Protein AF-A0A7S1V0A1-F1 (afdb_monomer_lite)

Foldseek 3Di:
DDDDDDDDDDDDPVPPPPPPPPPPDFFEEEEEDDDQPDADPVRAGLVNDDPVRVVVLLVVLCVQQVVLGHHYYYFYLVLLVLQPCSVVLLVVLLVDPQQPPDPDPSHSRSSVSSSLVSVVSSCLSVFWAKYAYSNDGDPDRDDSDADADWDQPDADVPRDDRGGIIGDGNVRD

Radius of gyration: 24.52 Å; chains: 1; bounding box: 78×43×79 Å

Structure (mmCIF, N/CA/C/O backbone):
data_AF-A0A7S1V0A1-F1
#
_entry.id   AF-A0A7S1V0A1-F1
#
loop_
_atom_site.group_PDB
_atom_site.id
_atom_site.type_symbol
_atom_site.label_atom_id
_atom_site.label_alt_id
_atom_site.label_comp_id
_atom_site.label_asym_id
_atom_site.label_entity_id
_atom_site.label_seq_id
_atom_site.pdbx_PDB_ins_code
_atom_site.Cartn_x
_atom_site.Cartn_y
_atom_site.Cartn_z
_atom_site.occupancy
_atom_site.B_iso_or_equiv
_atom_site.auth_seq_id
_atom_site.auth_comp_id
_atom_site.auth_asym_id
_atom_site.auth_atom_id
_atom_site.pdbx_PDB_model_num
ATOM 1 N N . THR A 1 1 ? -57.982 1.983 53.893 1.00 41.66 1 THR A N 1
ATOM 2 C CA . THR A 1 1 ? -56.744 2.760 53.660 1.00 41.66 1 THR A CA 1
ATOM 3 C C . THR A 1 1 ? -56.566 2.992 52.162 1.00 41.66 1 THR A C 1
ATOM 5 O O . THR A 1 1 ? -56.111 2.094 51.469 1.00 41.66 1 THR A O 1
ATOM 8 N N . ARG A 1 2 ? -57.024 4.135 51.620 1.00 36.94 2 ARG A N 1
ATOM 9 C CA . ARG A 1 2 ? -56.921 4.496 50.185 1.00 36.94 2 ARG A CA 1
ATOM 10 C C . ARG A 1 2 ? -55.581 5.207 49.933 1.00 36.94 2 ARG A C 1
ATOM 12 O O . ARG A 1 2 ? -55.351 6.253 50.532 1.00 36.94 2 ARG A O 1
ATOM 19 N N . ARG A 1 3 ? -54.713 4.667 49.067 1.00 41.25 3 ARG A N 1
ATOM 20 C CA . ARG A 1 3 ? -53.506 5.365 48.577 1.00 41.25 3 ARG A CA 1
ATOM 21 C C . ARG A 1 3 ? -53.879 6.257 47.388 1.00 41.25 3 ARG A C 1
ATOM 23 O O . ARG A 1 3 ? -54.604 5.816 46.502 1.00 41.25 3 ARG A O 1
ATOM 30 N N . ARG A 1 4 ? -53.407 7.509 47.403 1.00 40.94 4 ARG A N 1
ATOM 31 C CA . ARG A 1 4 ? -53.533 8.477 46.302 1.00 40.94 4 ARG A CA 1
ATOM 32 C C . ARG A 1 4 ? -52.697 8.009 45.107 1.00 40.94 4 ARG A C 1
ATOM 34 O O . ARG A 1 4 ? -51.527 7.684 45.283 1.00 40.94 4 ARG A O 1
ATOM 41 N N . LEU A 1 5 ? -53.297 8.003 43.919 1.00 43.19 5 LEU A N 1
ATOM 42 C CA . LEU A 1 5 ? -52.586 7.963 42.641 1.00 43.19 5 LEU A CA 1
ATOM 43 C C . LEU A 1 5 ? -51.945 9.341 42.427 1.00 43.19 5 LEU A C 1
ATOM 45 O O . LEU A 1 5 ? -52.643 10.353 42.471 1.00 43.19 5 LEU A O 1
ATOM 49 N N . GLY A 1 6 ? -50.620 9.376 42.284 1.00 40.78 6 GLY A N 1
ATOM 50 C CA . GLY A 1 6 ? -49.886 10.583 41.916 1.00 40.78 6 GLY A CA 1
ATOM 51 C C . GLY A 1 6 ? -50.173 10.945 40.461 1.00 40.78 6 GLY A C 1
ATOM 52 O O . GLY A 1 6 ? -50.144 10.078 39.590 1.00 40.78 6 GLY A O 1
ATOM 53 N N . PHE A 1 7 ? -50.486 12.215 40.222 1.00 40.97 7 PHE A N 1
ATOM 54 C CA . PHE A 1 7 ? -50.549 12.800 38.890 1.00 40.97 7 PHE A CA 1
ATOM 55 C C . PHE A 1 7 ? -49.134 12.823 38.297 1.00 40.97 7 PHE A C 1
ATOM 57 O O . PHE A 1 7 ? -48.199 13.259 38.964 1.00 40.97 7 PHE A O 1
ATOM 64 N N . PHE A 1 8 ? -48.978 12.327 37.070 1.00 50.88 8 PHE A N 1
ATOM 65 C CA . PHE A 1 8 ? -47.787 12.580 36.264 1.00 50.88 8 PHE A CA 1
ATOM 66 C C . PHE A 1 8 ? -47.842 14.027 35.768 1.00 50.88 8 PHE A C 1
ATOM 68 O O . PHE A 1 8 ? -48.853 14.434 35.190 1.00 50.88 8 PHE A O 1
ATOM 75 N N . ASP A 1 9 ? -46.770 14.785 35.987 1.00 48.19 9 ASP A N 1
ATOM 76 C CA . ASP A 1 9 ? -46.612 16.105 35.381 1.00 48.19 9 ASP A CA 1
ATOM 77 C C . ASP A 1 9 ? -46.471 15.974 33.850 1.00 48.19 9 ASP A C 1
ATOM 79 O O . ASP A 1 9 ? -45.870 15.006 33.366 1.00 48.19 9 ASP A O 1
ATOM 83 N N . PRO A 1 10 ? -47.007 16.919 33.054 1.00 45.59 10 PRO A N 1
ATOM 84 C CA . PRO A 1 10 ? -46.848 16.900 31.606 1.00 45.59 10 PRO A CA 1
ATOM 85 C C . PRO A 1 10 ? -45.377 17.103 31.228 1.00 45.59 10 PRO A C 1
ATOM 87 O O . PRO A 1 10 ? -44.728 18.035 31.699 1.00 45.59 10 PRO A O 1
ATOM 90 N N . ILE A 1 11 ? -44.862 16.254 30.339 1.00 55.62 11 ILE A N 1
ATOM 91 C CA . ILE A 1 11 ? -43.534 16.419 29.742 1.00 55.62 11 ILE A CA 1
ATOM 92 C C . ILE A 1 11 ? -43.540 17.716 28.923 1.00 55.62 11 ILE A C 1
ATOM 94 O O . ILE A 1 11 ? -44.283 17.821 27.947 1.00 55.62 11 ILE A O 1
ATOM 98 N N . ASP A 1 12 ? -42.716 18.693 29.312 1.00 58.66 12 ASP A N 1
ATOM 99 C CA . ASP A 1 12 ? -42.503 19.920 28.541 1.00 58.66 12 ASP A CA 1
ATOM 100 C C . ASP A 1 12 ? -41.848 19.572 27.187 1.00 58.66 12 ASP A C 1
ATOM 102 O O . ASP A 1 12 ? -40.688 19.126 27.166 1.00 58.66 12 ASP A O 1
ATOM 106 N N . PRO A 1 13 ? -42.540 19.791 26.049 1.00 51.50 13 PRO A N 1
ATOM 107 C CA . PRO A 1 13 ? -42.017 19.480 24.721 1.00 51.50 13 PRO A CA 1
ATOM 108 C C . PRO A 1 13 ? -40.777 20.309 24.347 1.00 51.50 13 PRO A C 1
ATOM 110 O O . PRO A 1 13 ? -40.117 19.991 23.361 1.00 51.50 13 PRO A O 1
ATOM 113 N N . LYS A 1 14 ? -40.418 21.343 25.125 1.00 48.94 14 LYS A N 1
ATOM 114 C CA . LYS A 1 14 ? -39.211 22.156 24.910 1.00 48.94 14 LYS A CA 1
ATOM 115 C C . LYS A 1 14 ? -37.955 21.623 25.606 1.00 48.94 14 LYS A C 1
ATOM 117 O O . LYS A 1 14 ? -36.877 22.166 25.383 1.00 48.94 14 LYS A O 1
ATOM 122 N N . SER A 1 15 ? -38.052 20.562 26.412 1.00 46.47 15 SER A N 1
ATOM 123 C CA . SER A 1 15 ? -36.894 20.007 27.139 1.00 46.47 15 SER A CA 1
ATOM 124 C C . SER A 1 15 ? -36.113 18.924 26.380 1.00 46.47 15 SER A C 1
ATOM 126 O O . SER A 1 15 ? -35.056 18.486 26.843 1.00 46.47 15 SER A O 1
ATOM 128 N N . VAL A 1 16 ? -36.557 18.528 25.181 1.00 49.69 16 VAL A N 1
ATOM 129 C CA . VAL A 1 16 ? -35.830 17.563 24.344 1.00 49.69 16 VAL A CA 1
ATOM 130 C C . VAL A 1 16 ? -34.666 18.267 23.650 1.00 49.69 16 VAL A C 1
ATOM 132 O O . VAL A 1 16 ? -34.765 18.729 22.516 1.00 49.69 16 VAL A O 1
ATOM 135 N N . HIS A 1 17 ? -33.527 18.333 24.334 1.00 50.03 17 HIS A N 1
ATOM 136 C CA . HIS A 1 17 ? -32.254 18.566 23.665 1.00 50.03 17 HIS A CA 1
ATOM 137 C C . HIS A 1 17 ? -31.990 17.356 22.764 1.00 50.03 17 HIS A C 1
ATOM 139 O O . HIS A 1 17 ? -31.511 16.320 23.229 1.00 50.03 17 HIS A O 1
ATOM 145 N N . MET A 1 18 ? -32.335 17.466 21.478 1.00 46.06 18 MET A N 1
ATOM 146 C CA . MET A 1 18 ? -31.868 16.528 20.464 1.00 46.06 18 MET A CA 1
ATOM 147 C C . MET A 1 18 ? -30.344 16.621 20.442 1.00 46.06 18 MET A C 1
ATOM 149 O O . MET A 1 18 ? -29.770 17.511 19.818 1.00 46.06 18 MET A O 1
ATOM 153 N N . LYS A 1 19 ? -29.671 15.716 21.158 1.00 51.84 19 LYS A N 1
ATOM 154 C CA . LYS A 1 19 ? -28.259 15.451 20.906 1.00 51.84 19 LYS A CA 1
ATOM 155 C C . LYS A 1 19 ? -28.195 15.010 19.450 1.00 51.84 19 LYS A C 1
ATOM 157 O O . LYS A 1 19 ? -28.731 13.956 19.113 1.00 51.84 19 LYS A O 1
ATOM 162 N N . GLN A 1 20 ? -27.617 15.843 18.588 1.00 43.03 20 GLN A N 1
ATOM 163 C CA . GLN A 1 20 ? -27.218 15.419 17.254 1.00 43.03 20 GLN A CA 1
ATOM 164 C C . GLN A 1 20 ? -26.373 14.159 17.437 1.00 43.03 20 GLN A C 1
ATOM 166 O O . GLN A 1 20 ? -25.264 14.220 17.966 1.00 43.03 20 GLN A O 1
ATOM 171 N N . PHE A 1 21 ? -26.930 13.008 17.069 1.00 44.09 21 PHE A N 1
ATOM 172 C CA . PHE A 1 21 ? -26.161 11.785 16.930 1.00 44.09 21 PHE A CA 1
ATOM 173 C C . PHE A 1 21 ? -25.250 12.001 15.726 1.00 44.09 21 PHE A C 1
ATOM 175 O O . PHE A 1 21 ? -25.644 11.794 14.581 1.00 44.09 21 PHE A O 1
ATOM 182 N N . VAL A 1 22 ? -24.045 12.504 15.986 1.00 53.81 22 VAL A N 1
ATOM 183 C CA . VAL A 1 22 ? -22.962 12.453 15.012 1.00 53.81 22 VAL A CA 1
ATOM 184 C C . VAL A 1 22 ? -22.654 10.972 14.846 1.00 53.81 22 VAL A C 1
ATOM 186 O O . VAL A 1 22 ? -22.228 10.318 15.798 1.00 53.81 22 VAL A O 1
ATOM 189 N N . SER A 1 23 ? -22.960 10.424 13.671 1.00 58.06 23 SER A N 1
ATOM 190 C CA . SER A 1 23 ? -22.580 9.050 13.354 1.00 58.06 23 SER A CA 1
ATOM 191 C C . SER A 1 23 ? -21.061 8.939 13.528 1.00 58.06 23 SER A C 1
ATOM 193 O O . SER A 1 23 ? -20.352 9.828 13.043 1.00 58.06 23 SER A O 1
ATOM 195 N N . PRO A 1 24 ? -20.547 7.924 14.247 1.00 70.88 24 PRO A N 1
ATOM 196 C CA . PRO A 1 24 ? -19.112 7.784 14.447 1.00 70.88 24 PRO A CA 1
ATOM 197 C C . PRO A 1 24 ? -18.405 7.745 13.090 1.00 70.88 24 PRO A C 1
ATOM 199 O O . PRO A 1 24 ? -18.934 7.187 12.123 1.00 70.88 24 PRO A O 1
ATOM 202 N N . ALA A 1 25 ? -17.235 8.382 13.011 1.00 84.31 25 ALA A N 1
ATOM 203 C CA . ALA A 1 25 ? -16.421 8.355 11.805 1.00 84.31 25 ALA A CA 1
ATOM 204 C C . ALA A 1 25 ? -16.122 6.897 11.430 1.00 84.31 25 ALA A C 1
ATOM 206 O O . ALA A 1 25 ? -15.806 6.084 12.303 1.00 84.31 25 ALA A O 1
ATOM 207 N N . LYS A 1 26 ? -16.249 6.567 10.141 1.00 89.81 26 LYS A N 1
ATOM 208 C CA . LYS A 1 26 ? -15.939 5.224 9.647 1.00 89.81 26 LYS A CA 1
ATOM 209 C C . LYS A 1 26 ? -14.461 4.892 9.925 1.00 89.81 26 LYS A C 1
ATOM 211 O O . LYS A 1 26 ? -13.615 5.780 9.784 1.00 89.81 26 LYS A O 1
ATOM 216 N N . PRO A 1 27 ? -14.134 3.646 10.309 1.00 93.50 27 PRO A N 1
ATOM 217 C CA . PRO A 1 27 ? -12.748 3.214 10.447 1.00 93.50 27 PRO A CA 1
ATOM 218 C C . PRO A 1 27 ? -12.042 3.279 9.090 1.00 93.50 27 PRO A C 1
ATOM 220 O O . PRO A 1 27 ? -12.639 2.971 8.058 1.00 93.50 27 PRO A O 1
ATOM 223 N N . LYS A 1 28 ? -10.764 3.664 9.089 1.00 95.56 28 LYS A N 1
ATOM 224 C CA . LYS A 1 28 ? -9.972 3.786 7.862 1.00 95.56 28 LYS A CA 1
ATOM 225 C C . LYS A 1 28 ? -9.237 2.500 7.537 1.00 95.56 28 LYS A C 1
ATOM 227 O O . LYS A 1 28 ? -8.632 1.893 8.422 1.00 95.56 28 LYS A O 1
ATOM 232 N N . ILE A 1 29 ? -9.227 2.150 6.257 1.00 96.75 29 ILE A N 1
ATOM 233 C CA . ILE A 1 29 ? -8.303 1.164 5.708 1.00 96.75 29 ILE A CA 1
ATOM 234 C C . ILE A 1 29 ? -7.532 1.782 4.556 1.00 96.75 29 ILE A C 1
ATOM 236 O O . ILE A 1 29 ? -8.092 2.470 3.706 1.00 96.75 29 ILE A O 1
ATOM 240 N N . TYR A 1 30 ? -6.234 1.538 4.539 1.00 98.06 30 TYR A N 1
ATOM 241 C CA . TYR A 1 30 ? -5.333 2.090 3.553 1.00 98.06 30 TYR A CA 1
ATOM 242 C C . TYR A 1 30 ? -4.916 1.023 2.544 1.00 98.06 30 TYR A C 1
ATOM 244 O O . TYR A 1 30 ? -4.770 -0.157 2.869 1.00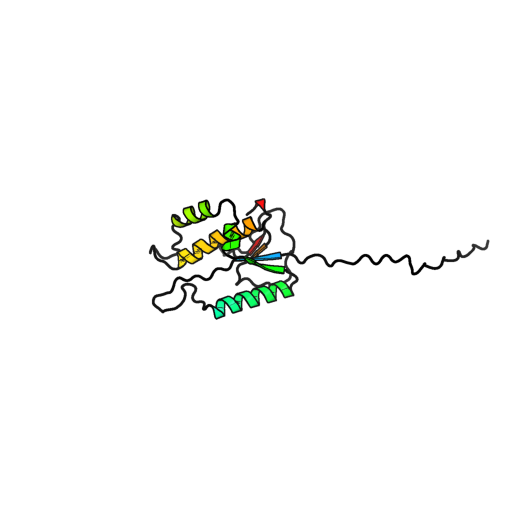 98.06 30 TYR A O 1
ATOM 252 N N . THR A 1 31 ? -4.653 1.457 1.322 1.00 97.81 31 THR A N 1
ATOM 253 C CA . THR A 1 31 ? -3.787 0.739 0.387 1.00 97.81 31 THR A CA 1
ATOM 254 C C . THR A 1 31 ? -2.696 1.679 -0.103 1.00 97.81 31 THR A C 1
ATOM 256 O O . THR A 1 31 ? -2.758 2.881 0.139 1.00 97.81 31 THR A O 1
ATOM 259 N N . PHE A 1 32 ? -1.685 1.150 -0.779 1.00 97.50 32 PHE A N 1
ATOM 260 C CA . PHE A 1 32 ? -0.666 1.953 -1.440 1.00 97.50 32 PHE A CA 1
ATOM 261 C C . PHE A 1 32 ? -0.644 1.606 -2.917 1.00 97.50 32 PHE A C 1
ATOM 263 O O . PHE A 1 32 ? -0.512 0.437 -3.281 1.00 97.50 32 PHE A O 1
ATOM 270 N N . PHE A 1 33 ? -0.711 2.628 -3.763 1.00 95.94 33 PHE A N 1
ATOM 271 C CA . PHE A 1 33 ? -0.632 2.443 -5.197 1.00 95.94 33 PHE A CA 1
ATOM 272 C C . PHE A 1 33 ? 0.367 3.401 -5.835 1.00 95.94 33 PHE A C 1
ATOM 274 O O . PHE A 1 33 ? 0.299 4.625 -5.713 1.00 95.94 33 PHE A O 1
ATOM 281 N N . LYS A 1 34 ? 1.283 2.805 -6.592 1.00 93.06 34 LYS A N 1
ATOM 282 C CA . LYS A 1 34 ? 2.089 3.484 -7.593 1.00 93.06 34 LYS A CA 1
ATOM 283 C C . LYS A 1 34 ? 2.221 2.549 -8.789 1.00 93.06 34 LYS A C 1
ATOM 285 O O . LYS A 1 34 ? 2.720 1.436 -8.640 1.00 93.06 34 LYS A O 1
ATOM 290 N N . SER A 1 35 ? 1.819 3.036 -9.962 1.00 88.06 35 SER A N 1
ATOM 291 C CA . SER A 1 35 ? 2.050 2.339 -11.226 1.00 88.06 35 SER A CA 1
ATOM 292 C C . SER A 1 35 ? 3.541 2.022 -11.394 1.00 88.06 35 SER A C 1
ATOM 294 O O . SER A 1 35 ? 4.413 2.876 -11.162 1.00 88.06 35 SER A O 1
ATOM 296 N N . VAL A 1 36 ? 3.802 0.766 -11.759 1.00 85.12 36 VAL A N 1
ATOM 297 C CA . VAL A 1 36 ? 5.116 0.242 -12.135 1.00 85.12 36 VAL A CA 1
ATOM 298 C C . VAL A 1 36 ? 5.294 0.503 -13.623 1.00 85.12 36 VAL A C 1
ATOM 300 O O . VAL A 1 36 ? 4.604 -0.091 -14.453 1.00 85.12 36 VAL A O 1
ATOM 303 N N . GLU A 1 37 ? 6.237 1.376 -13.957 1.00 80.25 37 GLU A N 1
ATOM 304 C CA . GLU A 1 37 ? 6.438 1.836 -15.337 1.00 80.25 37 GLU A CA 1
ATOM 305 C C . GLU A 1 37 ? 7.411 0.950 -16.120 1.00 80.25 37 GLU A C 1
ATOM 307 O O . GLU A 1 37 ? 7.570 1.109 -17.328 1.00 80.25 37 GLU A O 1
ATOM 312 N N . THR A 1 38 ? 8.081 -0.004 -15.464 1.00 75.81 38 THR A N 1
ATOM 313 C CA . THR A 1 38 ? 8.971 -0.943 -16.153 1.00 75.81 38 THR A CA 1
ATOM 314 C C . THR A 1 38 ? 8.213 -1.719 -17.238 1.00 75.81 38 THR A C 1
ATOM 316 O O . THR A 1 38 ? 7.406 -2.598 -16.938 1.00 75.81 38 THR A O 1
ATOM 319 N N . ILE A 1 39 ? 8.521 -1.445 -18.509 1.00 70.44 39 ILE A N 1
ATOM 320 C CA . ILE A 1 39 ? 7.936 -2.127 -19.670 1.00 70.44 39 ILE A CA 1
ATOM 321 C C . ILE A 1 39 ? 8.785 -3.345 -20.067 1.00 70.44 39 ILE A C 1
ATOM 323 O O . ILE A 1 39 ? 10.010 -3.288 -20.176 1.00 70.44 39 ILE A O 1
ATOM 327 N N . MET A 1 40 ? 8.123 -4.476 -20.297 1.00 65.56 40 MET A N 1
ATOM 328 C CA . MET A 1 40 ? 8.715 -5.700 -20.834 1.00 65.56 40 MET A CA 1
ATOM 329 C C . MET A 1 40 ? 9.075 -5.548 -22.315 1.00 65.56 40 MET A C 1
ATOM 331 O O . MET A 1 40 ? 8.462 -4.773 -23.041 1.00 65.56 40 MET A O 1
ATOM 335 N N . ALA A 1 41 ? 9.963 -6.410 -22.824 1.00 65.25 41 ALA A N 1
ATOM 336 C CA . ALA A 1 41 ? 10.234 -6.511 -24.266 1.00 65.25 41 ALA A CA 1
ATOM 337 C C . ALA A 1 41 ? 8.968 -6.774 -25.116 1.00 65.25 41 ALA A C 1
ATOM 339 O O . ALA A 1 41 ? 8.960 -6.518 -26.313 1.00 65.25 41 ALA A O 1
ATOM 340 N N . THR A 1 42 ? 7.890 -7.265 -24.495 1.00 65.06 42 THR A N 1
ATOM 341 C CA . THR A 1 42 ? 6.575 -7.483 -25.114 1.00 65.06 42 THR A CA 1
ATOM 342 C C . THR A 1 42 ? 5.709 -6.220 -25.203 1.00 65.06 42 THR A C 1
ATOM 344 O O . THR A 1 42 ? 4.555 -6.323 -25.607 1.00 65.06 42 THR A O 1
ATOM 347 N N . GLY A 1 43 ? 6.198 -5.058 -24.754 1.00 67.50 43 GLY A N 1
ATOM 348 C CA . GLY A 1 43 ? 5.437 -3.802 -24.709 1.00 67.50 43 GLY A CA 1
ATOM 349 C C . GLY A 1 43 ? 4.384 -3.724 -23.595 1.00 67.50 43 GLY A C 1
ATOM 350 O O . GLY A 1 43 ? 3.578 -2.803 -23.587 1.00 67.50 43 GLY A O 1
ATOM 351 N N . ARG A 1 44 ? 4.367 -4.683 -22.659 1.00 69.12 44 ARG A N 1
ATOM 352 C CA . ARG A 1 44 ? 3.442 -4.715 -21.509 1.00 69.12 44 ARG A CA 1
ATOM 353 C C . ARG A 1 44 ? 4.145 -4.229 -20.249 1.00 69.12 44 ARG A C 1
ATOM 355 O O . ARG A 1 44 ? 5.354 -4.428 -20.134 1.00 69.12 44 ARG A O 1
ATOM 362 N N . LYS A 1 45 ? 3.407 -3.676 -19.285 1.00 75.38 45 LYS A N 1
ATOM 363 C CA . LYS A 1 45 ? 3.962 -3.396 -17.956 1.00 75.38 45 LYS A CA 1
ATOM 364 C C . LYS A 1 45 ? 4.478 -4.674 -17.308 1.00 75.38 45 LYS A C 1
ATOM 366 O O . LYS A 1 45 ? 3.940 -5.762 -17.514 1.00 75.38 45 LYS A O 1
ATOM 371 N N . GLY A 1 46 ? 5.513 -4.525 -16.496 1.00 67.88 46 GLY A N 1
ATOM 372 C CA . GLY A 1 46 ? 6.142 -5.617 -15.770 1.00 67.88 46 GLY A CA 1
ATOM 373 C C . GLY A 1 46 ? 5.199 -6.333 -14.804 1.00 67.88 46 GLY A C 1
ATOM 374 O O . GLY A 1 46 ? 5.359 -7.521 -14.564 1.00 67.88 46 GLY A O 1
ATOM 375 N N . THR A 1 47 ? 4.168 -5.654 -14.310 1.00 75.12 47 THR A N 1
ATOM 376 C CA . THR A 1 47 ? 3.120 -6.259 -13.473 1.00 75.12 47 THR A CA 1
ATOM 377 C C . THR A 1 47 ? 2.206 -7.208 -14.251 1.00 75.12 47 THR A C 1
ATOM 379 O O . THR A 1 47 ? 1.523 -8.027 -13.647 1.00 75.12 47 THR A O 1
ATOM 382 N N . GLY A 1 48 ? 2.173 -7.116 -15.585 1.00 78.69 48 GLY A N 1
ATOM 383 C CA . GLY A 1 48 ? 1.194 -7.809 -16.424 1.00 78.69 48 GLY A CA 1
ATOM 384 C C . GLY A 1 48 ? -0.187 -7.144 -16.460 1.00 78.69 48 GLY A C 1
ATOM 385 O O . GLY A 1 48 ? -1.038 -7.604 -17.219 1.00 78.69 48 GLY A O 1
ATOM 386 N N . MET A 1 49 ? -0.388 -6.061 -15.703 1.00 83.62 49 MET A N 1
ATOM 387 C CA . MET A 1 49 ? -1.615 -5.258 -15.666 1.00 83.62 49 MET A CA 1
ATOM 388 C C . MET A 1 49 ? -1.513 -4.063 -16.624 1.00 83.62 49 MET A C 1
ATOM 390 O O . MET A 1 49 ? -0.418 -3.560 -16.884 1.00 83.62 49 MET A O 1
ATOM 394 N N . THR A 1 50 ? -2.643 -3.613 -17.173 1.00 89.56 50 THR A N 1
ATOM 395 C CA . THR A 1 50 ? -2.734 -2.314 -17.865 1.00 89.56 50 THR A CA 1
ATOM 396 C C . THR A 1 50 ? -3.162 -1.227 -16.880 1.00 89.56 50 THR A C 1
ATOM 398 O O . THR A 1 50 ? -3.677 -1.544 -15.809 1.00 89.56 50 THR A O 1
ATOM 401 N N . ASP A 1 51 ? -2.998 0.048 -17.243 1.00 89.31 51 ASP A N 1
ATOM 402 C CA . ASP A 1 51 ? -3.507 1.170 -16.439 1.00 89.31 51 ASP A CA 1
ATOM 403 C C . ASP A 1 51 ? -5.011 1.057 -16.165 1.00 89.31 51 ASP A C 1
ATOM 405 O O . ASP A 1 51 ? -5.475 1.320 -15.058 1.00 89.31 51 ASP A O 1
ATOM 409 N N . GLU A 1 52 ? -5.781 0.611 -17.158 1.00 92.69 52 GLU A N 1
ATOM 410 C CA . GLU A 1 52 ? -7.223 0.417 -17.020 1.00 92.69 52 GLU A CA 1
ATOM 411 C C . GLU A 1 52 ? -7.548 -0.716 -16.043 1.00 92.69 52 GLU A C 1
ATOM 413 O O . GLU A 1 52 ? -8.507 -0.608 -15.278 1.00 92.69 52 GLU A O 1
ATOM 418 N N . ALA A 1 53 ? -6.756 -1.793 -16.055 1.00 92.19 53 ALA A N 1
ATOM 419 C CA . ALA A 1 53 ? -6.921 -2.912 -15.135 1.00 92.19 53 ALA A CA 1
ATOM 420 C C . ALA A 1 53 ? -6.561 -2.514 -13.695 1.00 92.19 53 ALA A C 1
ATOM 422 O O . ALA A 1 53 ? -7.310 -2.839 -12.775 1.00 92.19 53 ALA A O 1
ATOM 423 N N . ASP A 1 54 ? -5.470 -1.764 -13.505 1.00 92.75 54 ASP A N 1
ATOM 424 C CA . ASP A 1 54 ? -5.076 -1.223 -12.200 1.00 92.75 54 ASP A CA 1
ATOM 425 C C . ASP A 1 54 ? -6.165 -0.287 -11.642 1.00 92.75 54 ASP A C 1
ATOM 427 O O . ASP A 1 54 ? -6.616 -0.444 -10.506 1.00 92.75 54 ASP A O 1
ATOM 431 N N . ALA A 1 55 ? -6.662 0.646 -12.463 1.00 95.06 55 ALA A N 1
ATOM 432 C CA . ALA A 1 55 ? -7.729 1.567 -12.075 1.00 95.06 55 ALA A CA 1
ATOM 433 C C . ALA A 1 55 ? -9.049 0.843 -11.756 1.00 95.06 55 ALA A C 1
ATOM 435 O O . ALA A 1 55 ? -9.763 1.224 -10.826 1.00 95.06 55 ALA A O 1
ATOM 436 N N . ALA A 1 56 ? -9.384 -0.208 -12.512 1.00 96.69 56 ALA A N 1
ATOM 437 C CA . ALA A 1 56 ? -10.557 -1.029 -12.235 1.00 96.69 56 ALA A CA 1
ATOM 438 C C . ALA A 1 56 ? -10.428 -1.773 -10.899 1.00 96.69 56 ALA A C 1
ATOM 440 O O . ALA A 1 56 ? -11.395 -1.800 -10.140 1.00 96.69 56 ALA A O 1
ATOM 441 N N . MET A 1 57 ? -9.250 -2.325 -10.592 1.00 96.56 57 MET A N 1
ATOM 442 C CA . MET A 1 57 ? -9.013 -3.031 -9.333 1.00 96.56 57 MET A CA 1
ATOM 443 C C . MET A 1 57 ? -9.092 -2.085 -8.129 1.00 96.56 57 MET A C 1
ATOM 445 O O . MET A 1 57 ? -9.780 -2.394 -7.162 1.00 96.56 57 MET A O 1
ATOM 449 N N . LEU A 1 58 ? -8.477 -0.899 -8.204 1.00 97.88 58 LEU A N 1
ATOM 450 C CA . LEU A 1 58 ? -8.577 0.107 -7.137 1.00 97.88 58 LEU A CA 1
ATOM 451 C C . LEU A 1 58 ? -10.024 0.523 -6.867 1.00 97.88 58 LEU A C 1
ATOM 453 O O . LEU A 1 58 ? -10.414 0.645 -5.708 1.00 97.88 58 LEU A O 1
ATOM 457 N N . ARG A 1 59 ? -10.830 0.699 -7.922 1.00 98.31 59 ARG A N 1
ATOM 458 C CA . ARG A 1 59 ? -12.252 1.025 -7.774 1.00 98.31 59 ARG A CA 1
ATOM 459 C C . ARG A 1 59 ? -13.009 -0.087 -7.048 1.00 98.31 59 ARG A C 1
ATOM 461 O O . ARG A 1 59 ? -13.687 0.208 -6.072 1.00 98.31 59 ARG A O 1
ATOM 468 N N . VAL A 1 60 ? -12.855 -1.339 -7.485 1.00 98.00 60 VAL A N 1
ATOM 469 C CA . VAL A 1 60 ? -13.498 -2.492 -6.829 1.00 98.00 60 VAL A CA 1
ATOM 470 C C . VAL A 1 60 ? -13.060 -2.589 -5.369 1.00 98.00 60 VAL A C 1
ATOM 472 O O . VAL A 1 60 ? -13.892 -2.756 -4.489 1.00 98.00 60 VAL A O 1
ATOM 475 N N . TRP A 1 61 ? -11.771 -2.410 -5.082 1.00 97.94 61 TRP A N 1
ATOM 476 C CA . TRP A 1 61 ? -11.269 -2.390 -3.710 1.00 97.94 61 TRP A CA 1
ATOM 477 C C . TRP A 1 61 ? -11.963 -1.311 -2.864 1.00 97.94 61 TRP A C 1
ATOM 479 O O . TRP A 1 61 ? -12.487 -1.615 -1.794 1.00 97.94 61 TRP A O 1
ATOM 489 N N . GLN A 1 62 ? -12.044 -0.066 -3.344 1.00 98.19 62 GLN A N 1
ATOM 490 C CA . GLN A 1 62 ? -12.734 1.003 -2.614 1.00 98.19 62 GLN A CA 1
ATOM 491 C C . GLN A 1 62 ? -14.221 0.694 -2.393 1.00 98.19 62 GLN A C 1
ATOM 493 O O . GLN A 1 62 ? -14.732 0.923 -1.297 1.00 98.19 62 GLN A O 1
ATOM 498 N N . GLU A 1 63 ? -14.916 0.183 -3.408 1.00 97.56 63 GLU A N 1
ATOM 499 C CA . GLU A 1 63 ? -16.339 -0.169 -3.327 1.00 97.56 63 GLU A CA 1
ATOM 500 C C . GLU A 1 63 ? -16.578 -1.243 -2.254 1.00 97.56 63 GLU A C 1
ATOM 502 O O . GLU A 1 63 ? -17.315 -1.003 -1.298 1.00 97.56 63 GLU A O 1
ATOM 507 N N . GLU A 1 64 ? -15.861 -2.364 -2.323 1.00 96.75 64 GLU A N 1
ATOM 508 C CA . GLU A 1 64 ? -16.051 -3.503 -1.415 1.00 96.75 64 GLU A CA 1
ATOM 509 C C . GLU A 1 64 ? -15.752 -3.148 0.053 1.00 96.75 64 GLU A C 1
ATOM 511 O O . GLU A 1 64 ? -16.485 -3.536 0.967 1.00 96.75 64 GLU A O 1
ATOM 516 N N . TRP A 1 65 ? -14.702 -2.360 0.316 1.00 96.00 65 TRP A N 1
ATOM 517 C CA . TRP A 1 65 ? -14.401 -1.893 1.675 1.00 96.00 65 TRP A CA 1
ATOM 518 C C . TRP A 1 65 ? -15.405 -0.854 2.183 1.00 96.00 65 TRP A C 1
ATOM 520 O O . TRP A 1 65 ? -15.762 -0.864 3.367 1.00 96.00 65 TRP A O 1
ATOM 530 N N . THR A 1 66 ? -15.899 0.020 1.304 1.00 95.88 66 THR A N 1
ATOM 531 C CA . THR A 1 66 ? -16.943 0.994 1.655 1.00 95.88 66 THR A CA 1
ATOM 532 C C . THR A 1 66 ? -18.241 0.295 2.050 1.00 95.88 66 THR A C 1
ATOM 534 O O . THR A 1 66 ? -18.861 0.686 3.047 1.00 95.88 66 THR A O 1
ATOM 537 N N . ASP A 1 67 ? -18.622 -0.746 1.309 1.00 93.94 67 ASP A N 1
ATOM 538 C CA . ASP A 1 67 ? -19.862 -1.502 1.498 1.00 93.94 67 ASP A CA 1
ATOM 539 C C . ASP A 1 67 ? -19.905 -2.234 2.842 1.00 93.94 67 ASP A C 1
ATOM 541 O O . ASP A 1 67 ? -20.965 -2.338 3.464 1.00 93.94 67 ASP A O 1
ATOM 545 N N . ILE A 1 68 ? -18.747 -2.650 3.364 1.00 93.12 68 ILE A N 1
ATOM 546 C CA . ILE A 1 68 ? -18.637 -3.236 4.709 1.00 93.12 68 ILE A CA 1
ATOM 547 C C . ILE A 1 68 ? -18.322 -2.210 5.812 1.00 93.12 68 ILE A C 1
ATOM 549 O O . ILE A 1 68 ? -17.964 -2.580 6.933 1.00 93.12 68 ILE A O 1
ATOM 553 N N . GLY A 1 69 ? -18.493 -0.917 5.523 1.00 92.75 69 GLY A N 1
ATOM 554 C CA . GLY A 1 69 ? -18.514 0.153 6.521 1.00 92.75 69 GLY A CA 1
ATOM 555 C C . GLY A 1 69 ? -17.182 0.858 6.781 1.00 92.75 69 GLY A C 1
ATOM 556 O O . GLY A 1 69 ? -17.108 1.631 7.737 1.00 92.75 69 GLY A O 1
ATOM 557 N N . TRP A 1 70 ? -16.161 0.643 5.951 1.00 95.25 70 TRP A N 1
ATOM 558 C CA . TRP A 1 70 ? -14.867 1.320 6.075 1.00 95.25 70 TRP A CA 1
ATOM 559 C C . TRP A 1 70 ? -14.799 2.611 5.247 1.00 95.25 70 TRP A C 1
ATOM 561 O O . TRP A 1 70 ? -15.649 2.880 4.396 1.00 95.25 70 TRP A O 1
ATOM 571 N N . ASP A 1 71 ? -13.788 3.428 5.539 1.00 96.50 71 ASP A N 1
ATOM 572 C CA . ASP A 1 71 ? -13.334 4.576 4.750 1.00 96.50 71 ASP A CA 1
ATOM 573 C C . ASP A 1 71 ? -12.013 4.202 4.045 1.00 96.50 71 ASP A C 1
ATOM 575 O O . ASP A 1 71 ? -10.947 4.243 4.674 1.00 96.50 71 ASP A O 1
ATOM 579 N N . PRO A 1 72 ? -12.065 3.730 2.786 1.00 97.69 72 PRO A N 1
ATOM 580 C CA . PRO A 1 72 ? -10.883 3.293 2.054 1.00 97.69 72 PRO A CA 1
ATOM 581 C C . PRO A 1 72 ? -10.071 4.477 1.519 1.00 97.69 72 PRO A C 1
ATOM 583 O O . PRO A 1 72 ? -10.578 5.331 0.790 1.00 97.69 72 PRO A O 1
ATOM 586 N N . VAL A 1 73 ? -8.771 4.484 1.808 1.00 98.38 73 VAL A N 1
ATOM 587 C CA . VAL A 1 73 ? -7.841 5.549 1.416 1.00 98.38 73 VAL A CA 1
ATOM 588 C C . VAL A 1 73 ? -6.691 4.970 0.593 1.00 98.38 73 VAL A C 1
ATOM 590 O O . VAL A 1 73 ? -6.001 4.047 1.022 1.00 98.38 73 VAL A O 1
ATOM 593 N N . ILE A 1 74 ? -6.454 5.532 -0.592 1.00 98.44 74 ILE A N 1
ATOM 594 C CA . ILE A 1 74 ? -5.330 5.148 -1.454 1.00 98.44 74 ILE A CA 1
ATOM 595 C C . ILE A 1 74 ? -4.159 6.086 -1.165 1.00 98.44 74 ILE A C 1
ATOM 597 O O . ILE A 1 74 ? -4.223 7.274 -1.470 1.00 98.44 74 ILE A O 1
ATOM 601 N N . LEU A 1 75 ? -3.091 5.539 -0.591 1.00 98.44 75 LEU A N 1
ATOM 602 C CA . LEU A 1 75 ? -1.821 6.225 -0.389 1.00 98.44 75 LEU A CA 1
ATOM 603 C C . LEU A 1 75 ? -0.964 6.158 -1.652 1.00 98.44 75 LEU A C 1
ATOM 605 O O . LEU A 1 75 ? -0.984 5.188 -2.413 1.00 98.44 75 LEU A O 1
ATOM 609 N N . THR A 1 76 ? -0.163 7.193 -1.834 1.00 97.44 76 THR A N 1
ATOM 610 C CA . THR A 1 76 ? 0.707 7.410 -2.983 1.00 97.44 76 THR A CA 1
ATOM 611 C C . THR A 1 76 ? 2.166 7.509 -2.549 1.00 97.44 76 THR A C 1
ATOM 613 O O . THR A 1 76 ? 2.509 7.519 -1.364 1.00 97.44 76 THR A O 1
ATOM 616 N N . LEU A 1 77 ? 3.065 7.628 -3.528 1.00 97.06 77 LEU A N 1
ATOM 617 C CA . LEU A 1 77 ? 4.472 7.906 -3.250 1.00 97.06 77 LEU A CA 1
ATOM 618 C C . LEU A 1 77 ? 4.673 9.237 -2.504 1.00 97.06 77 LEU A C 1
ATOM 620 O O . LEU A 1 77 ? 5.611 9.346 -1.719 1.00 97.06 77 LEU A O 1
ATOM 624 N N . GLU A 1 78 ? 3.811 10.231 -2.727 1.00 97.94 78 GLU A N 1
ATOM 625 C CA . GLU A 1 78 ? 3.917 11.520 -2.036 1.00 97.94 78 GLU A CA 1
ATOM 626 C C . GLU A 1 78 ? 3.592 11.392 -0.547 1.00 97.94 78 GLU A C 1
ATOM 628 O O . GLU A 1 78 ? 4.258 12.027 0.264 1.00 97.94 78 GLU A O 1
ATOM 633 N N . ASP A 1 79 ? 2.665 10.507 -0.171 1.00 98.31 79 ASP A N 1
ATOM 634 C CA . ASP A 1 79 ? 2.393 10.194 1.237 1.00 98.31 79 ASP A CA 1
ATOM 635 C C . ASP A 1 79 ? 3.608 9.529 1.897 1.00 98.31 79 ASP A C 1
ATOM 637 O O . ASP A 1 79 ? 4.002 9.896 3.001 1.00 98.31 79 ASP A O 1
ATOM 641 N N . ALA A 1 80 ? 4.281 8.614 1.188 1.00 97.62 80 ALA A N 1
ATOM 642 C CA . ALA A 1 80 ? 5.517 7.999 1.675 1.00 97.62 80 ALA A CA 1
ATOM 643 C C . ALA A 1 80 ? 6.644 9.019 1.893 1.00 97.62 80 ALA A C 1
ATOM 645 O O . ALA A 1 80 ? 7.390 8.917 2.869 1.00 97.62 80 ALA A O 1
ATOM 646 N N . LYS A 1 81 ? 6.769 10.009 1.001 1.00 98.00 81 LYS A N 1
ATOM 647 C CA . LYS A 1 81 ? 7.782 11.073 1.089 1.00 98.00 81 LYS A CA 1
ATOM 648 C C . LYS A 1 81 ? 7.614 11.977 2.306 1.00 98.00 81 LYS A C 1
ATOM 650 O O . LYS A 1 81 ? 8.589 12.602 2.712 1.00 98.00 81 LYS A O 1
ATOM 655 N N . GLN A 1 82 ? 6.427 12.019 2.914 1.00 97.94 82 GLN A N 1
ATOM 656 C CA . GLN A 1 82 ? 6.218 12.757 4.162 1.00 97.94 82 GLN A CA 1
ATOM 657 C C . GLN A 1 82 ? 6.900 12.098 5.366 1.00 97.94 82 GLN A C 1
ATOM 659 O O . GLN A 1 82 ? 7.051 12.731 6.411 1.00 97.94 82 GLN A O 1
ATOM 664 N N . HIS A 1 83 ? 7.339 10.840 5.249 1.00 96.81 83 HIS A N 1
ATOM 665 C CA . HIS A 1 83 ? 8.065 10.184 6.325 1.00 96.81 83 HIS A CA 1
ATOM 666 C C . HIS A 1 83 ? 9.434 10.866 6.556 1.00 96.81 83 HIS A C 1
ATOM 668 O O . HIS A 1 83 ? 10.235 10.942 5.619 1.00 96.81 83 HIS A O 1
ATOM 674 N N . PRO A 1 84 ? 9.798 11.269 7.794 1.00 96.75 84 PRO A N 1
ATOM 675 C CA . PRO A 1 84 ? 11.034 12.022 8.068 1.00 96.75 84 PRO A CA 1
ATOM 676 C C . PRO A 1 84 ? 12.332 11.334 7.623 1.00 96.75 84 PRO A C 1
ATOM 678 O O . PRO A 1 84 ? 13.358 11.981 7.432 1.00 96.75 84 PRO A O 1
ATOM 681 N N . ARG A 1 85 ? 12.301 10.004 7.481 1.00 96.25 85 ARG A N 1
ATOM 682 C CA . ARG A 1 85 ? 13.441 9.178 7.052 1.00 96.25 85 ARG A CA 1
ATOM 683 C C . ARG A 1 85 ? 13.295 8.625 5.633 1.00 96.25 85 ARG A C 1
ATOM 685 O O . ARG A 1 85 ? 14.000 7.681 5.288 1.00 96.25 85 ARG A O 1
ATOM 692 N N . TYR A 1 86 ? 12.372 9.156 4.828 1.00 97.19 86 TYR A N 1
ATOM 693 C CA . TYR A 1 86 ? 12.107 8.650 3.479 1.00 97.19 86 TYR A CA 1
ATOM 694 C C . TYR A 1 86 ? 13.388 8.544 2.644 1.00 97.19 86 TYR A C 1
ATOM 696 O O . TYR A 1 86 ? 13.701 7.460 2.160 1.00 97.19 86 TYR A O 1
ATOM 704 N N . GLU A 1 87 ? 14.173 9.622 2.554 1.00 97.31 87 GLU A N 1
ATOM 705 C CA . GLU A 1 87 ? 15.393 9.643 1.733 1.00 97.31 87 GLU A CA 1
ATOM 706 C C . GLU A 1 87 ? 16.441 8.625 2.198 1.00 97.31 87 GLU A C 1
ATOM 708 O O . GLU A 1 87 ? 17.086 7.955 1.388 1.00 97.31 87 GLU A O 1
ATOM 713 N N . GLU A 1 88 ? 16.575 8.446 3.515 1.00 96.56 88 GLU A N 1
ATOM 714 C CA . GLU A 1 88 ? 17.471 7.447 4.097 1.00 96.56 88 GLU A CA 1
ATOM 715 C C . GLU A 1 88 ? 17.070 6.030 3.661 1.00 96.56 88 GLU A C 1
ATOM 717 O O . GLU A 1 88 ? 17.914 5.243 3.220 1.00 96.56 88 GLU A O 1
ATOM 722 N N . PHE A 1 89 ? 15.784 5.691 3.773 1.00 95.38 89 PHE A N 1
ATOM 723 C CA . PHE A 1 89 ? 15.281 4.371 3.404 1.00 95.38 89 PHE A CA 1
ATOM 724 C C . PHE A 1 89 ? 15.282 4.149 1.892 1.00 95.38 89 PHE A C 1
ATOM 726 O O . PHE A 1 89 ? 15.707 3.082 1.452 1.00 95.38 89 PHE A O 1
ATOM 733 N N . ALA A 1 90 ? 14.881 5.144 1.098 1.00 93.12 90 ALA A N 1
ATOM 734 C CA . ALA A 1 90 ? 14.924 5.084 -0.359 1.00 93.12 90 ALA A CA 1
ATOM 735 C C . ALA A 1 90 ? 16.351 4.795 -0.851 1.00 93.12 90 ALA A C 1
ATOM 737 O O . ALA A 1 90 ? 16.560 3.828 -1.584 1.00 93.12 90 ALA A O 1
ATOM 738 N N . THR A 1 91 ? 17.347 5.525 -0.334 1.00 94.00 91 THR A N 1
ATOM 739 C CA . THR A 1 91 ? 18.773 5.307 -0.642 1.00 94.00 91 THR A CA 1
ATOM 740 C C . THR A 1 91 ? 19.243 3.907 -0.231 1.00 94.00 91 THR A C 1
ATOM 742 O O . THR A 1 91 ? 19.972 3.228 -0.959 1.00 94.00 91 THR A O 1
ATOM 745 N N . LYS A 1 92 ? 18.817 3.411 0.938 1.00 94.06 92 LYS A N 1
ATOM 746 C CA . LYS A 1 92 ? 19.151 2.043 1.370 1.00 94.06 92 LYS A CA 1
ATOM 747 C C . LYS A 1 92 ? 18.553 0.993 0.435 1.00 94.06 92 LYS A C 1
ATOM 749 O O . LYS A 1 92 ? 19.261 0.060 0.058 1.00 94.06 92 LYS A O 1
ATOM 754 N N . LEU A 1 93 ? 17.297 1.158 0.017 1.00 91.56 93 LEU A N 1
ATOM 755 C CA . LEU A 1 93 ? 16.609 0.245 -0.901 1.00 91.56 93 LEU A CA 1
ATOM 756 C C . LEU A 1 93 ? 17.270 0.172 -2.282 1.00 91.56 93 LEU A C 1
ATOM 758 O O . LEU A 1 93 ? 17.090 -0.824 -2.984 1.00 91.56 93 LEU A O 1
ATOM 762 N N . GLU A 1 94 ? 18.062 1.168 -2.686 1.00 87.00 94 GLU A N 1
ATOM 763 C CA . GLU A 1 94 ? 18.842 1.086 -3.924 1.00 87.00 94 GLU A CA 1
ATOM 764 C C . GLU A 1 94 ? 19.910 -0.012 -3.876 1.00 87.00 94 GLU A C 1
ATOM 766 O O . GLU A 1 94 ? 20.198 -0.646 -4.897 1.00 87.00 94 GLU A O 1
ATOM 771 N N . ASN A 1 95 ? 20.451 -0.259 -2.682 1.00 87.12 95 ASN A N 1
ATOM 772 C CA . ASN A 1 95 ? 21.565 -1.167 -2.434 1.00 87.12 95 ASN A CA 1
ATOM 773 C C . ASN A 1 95 ? 21.114 -2.579 -2.021 1.00 87.12 95 ASN A C 1
ATOM 775 O O . ASN A 1 95 ? 21.928 -3.503 -1.985 1.00 87.12 95 ASN A O 1
ATOM 779 N N . VAL A 1 96 ? 19.820 -2.776 -1.748 1.00 86.44 96 VAL A N 1
ATOM 780 C CA . VAL A 1 96 ? 19.254 -4.091 -1.420 1.00 86.44 96 VAL A CA 1
ATOM 781 C C . VAL A 1 96 ? 18.977 -4.878 -2.712 1.00 86.44 96 VAL A C 1
ATOM 783 O O . VAL A 1 96 ? 18.378 -4.344 -3.651 1.00 86.44 96 VAL A O 1
ATOM 786 N N . PRO A 1 97 ? 19.376 -6.163 -2.805 1.00 84.44 97 PRO A N 1
ATOM 787 C CA . PRO A 1 97 ? 19.167 -6.976 -4.000 1.00 84.44 97 PRO A CA 1
ATOM 788 C C . PRO A 1 97 ? 17.712 -7.459 -4.136 1.00 84.44 97 PRO A C 1
ATOM 790 O O . PRO A 1 97 ? 17.407 -8.637 -3.968 1.00 84.44 97 PRO A O 1
ATOM 793 N N . LEU A 1 98 ? 16.805 -6.553 -4.498 1.00 83.06 98 LEU A N 1
ATOM 794 C CA . LEU A 1 98 ? 15.360 -6.794 -4.616 1.00 83.06 98 LEU A CA 1
ATOM 795 C C . LEU A 1 98 ? 14.931 -7.434 -5.953 1.00 83.06 98 LEU A C 1
ATOM 797 O O . LEU A 1 98 ? 13.827 -7.223 -6.441 1.00 83.06 98 LEU A O 1
ATOM 801 N N . TRP A 1 99 ? 15.785 -8.255 -6.561 1.00 76.19 99 TRP A N 1
ATOM 802 C CA . TRP A 1 99 ? 15.614 -8.808 -7.918 1.00 76.19 99 TRP A CA 1
ATOM 803 C C . TRP A 1 99 ? 14.625 -9.997 -8.005 1.00 76.19 99 TRP A C 1
ATOM 805 O O . TRP A 1 99 ? 14.324 -10.530 -9.083 1.00 76.19 99 TRP A O 1
ATOM 815 N N . GLY A 1 100 ? 14.087 -10.436 -6.864 1.00 71.31 100 GLY A N 1
ATOM 816 C CA . GLY A 1 100 ? 13.241 -11.626 -6.767 1.00 71.31 100 GLY A CA 1
ATOM 817 C C . GLY A 1 100 ? 13.981 -12.890 -7.226 1.00 71.31 100 GLY A C 1
ATOM 818 O O . GLY A 1 100 ? 15.163 -13.073 -6.945 1.00 71.31 100 GLY A O 1
ATOM 819 N N . ARG A 1 101 ? 13.299 -13.775 -7.967 1.00 65.75 101 ARG A N 1
ATOM 820 C CA . ARG A 1 101 ? 13.908 -15.012 -8.508 1.00 65.75 101 ARG A CA 1
ATOM 821 C C . ARG A 1 101 ? 14.887 -14.770 -9.667 1.00 65.75 101 ARG A C 1
ATOM 823 O O . ARG A 1 101 ? 15.608 -15.686 -10.056 1.00 65.75 101 ARG A O 1
ATOM 830 N N . SER A 1 102 ? 14.915 -13.565 -10.235 1.00 63.94 102 SER A N 1
ATOM 831 C CA . SER A 1 102 ? 15.819 -13.227 -11.331 1.00 63.94 102 SER A CA 1
ATOM 832 C C . SER A 1 102 ? 17.157 -12.756 -10.774 1.00 63.94 102 SER A C 1
ATOM 834 O O . SER A 1 102 ? 17.208 -11.836 -9.971 1.00 63.94 102 SER A O 1
ATOM 836 N N . LYS A 1 103 ? 18.269 -13.336 -11.232 1.00 59.22 103 LYS A N 1
ATOM 837 C CA . LYS A 1 103 ? 19.620 -12.871 -10.860 1.00 59.22 103 LYS A CA 1
ATOM 838 C C . LYS A 1 103 ? 20.074 -11.632 -11.652 1.00 59.22 103 LYS A C 1
ATOM 840 O O . LYS A 1 103 ? 21.214 -11.200 -11.509 1.00 59.22 103 LYS A O 1
ATOM 845 N N . LYS A 1 104 ? 19.218 -11.070 -12.517 1.00 61.94 104 LYS A N 1
ATOM 846 C CA . LYS A 1 104 ? 19.545 -9.883 -13.321 1.00 61.94 104 LYS A CA 1
ATOM 847 C C . LYS A 1 104 ? 19.210 -8.600 -12.551 1.00 61.94 104 LYS A C 1
ATOM 849 O O . LYS A 1 104 ? 18.069 -8.414 -12.125 1.00 61.94 104 LYS A O 1
ATOM 854 N N . LYS A 1 105 ? 20.190 -7.687 -12.477 1.00 53.69 105 LYS A N 1
ATOM 855 C CA . LYS A 1 105 ? 20.083 -6.316 -11.928 1.00 53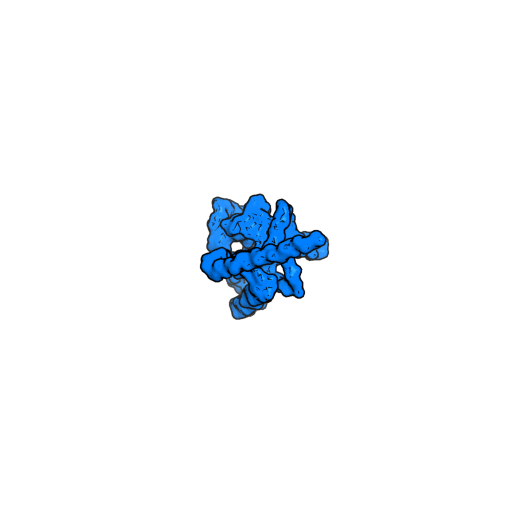.69 105 LYS A CA 1
ATOM 856 C C . LYS A 1 105 ? 19.055 -5.413 -12.637 1.00 53.69 105 LYS A C 1
ATOM 858 O O . LYS A 1 105 ? 18.818 -4.306 -12.189 1.00 53.69 105 LYS A O 1
ATOM 863 N N . SER A 1 106 ? 18.469 -5.839 -13.752 1.00 55.12 106 SER A N 1
ATOM 864 C CA . SER A 1 106 ? 17.416 -5.104 -14.472 1.00 55.12 106 SER A CA 1
ATOM 865 C C . SER A 1 106 ? 16.057 -5.800 -14.382 1.00 55.12 106 SER A C 1
ATOM 867 O O . SER A 1 106 ? 15.198 -5.629 -15.243 1.00 55.12 106 SER A O 1
ATOM 869 N N . SER A 1 107 ? 15.868 -6.667 -13.385 1.00 57.75 107 SER A N 1
ATOM 870 C CA . SER A 1 107 ? 14.623 -7.413 -13.276 1.00 57.75 107 SER A CA 1
ATOM 871 C C . SER A 1 107 ? 13.490 -6.535 -12.749 1.00 57.75 107 SER A C 1
ATOM 873 O O . SER A 1 107 ? 13.579 -5.962 -11.670 1.00 57.75 107 SER A O 1
ATOM 875 N N . MET A 1 108 ? 12.410 -6.513 -13.525 1.00 64.00 108 MET A N 1
ATOM 876 C CA . MET A 1 108 ? 11.022 -6.152 -13.203 1.00 64.00 108 MET A CA 1
ATOM 877 C C . MET A 1 108 ? 10.628 -6.234 -11.721 1.00 64.00 108 MET A C 1
ATOM 879 O O . MET A 1 108 ? 9.970 -5.339 -11.205 1.00 64.00 108 MET A O 1
ATOM 883 N N . ASN A 1 109 ? 11.059 -7.287 -11.023 1.00 71.75 109 ASN A N 1
ATOM 884 C CA . ASN A 1 109 ? 10.755 -7.481 -9.610 1.00 71.75 109 ASN A CA 1
ATOM 885 C C . ASN A 1 109 ? 11.292 -6.354 -8.723 1.00 71.75 109 ASN A C 1
ATOM 887 O O . ASN A 1 109 ? 10.760 -6.158 -7.643 1.00 71.75 109 ASN A O 1
ATOM 891 N N . ARG A 1 110 ? 12.340 -5.629 -9.128 1.00 83.12 110 ARG A N 1
ATOM 892 C CA . ARG A 1 110 ? 12.991 -4.652 -8.252 1.00 83.12 110 ARG A CA 1
ATOM 893 C C . ARG A 1 110 ? 12.139 -3.423 -8.001 1.00 83.12 110 ARG A C 1
ATOM 895 O O . ARG A 1 110 ? 11.995 -3.069 -6.842 1.00 83.12 110 ARG A O 1
ATOM 902 N N . GLU A 1 111 ? 11.580 -2.808 -9.044 1.00 85.50 111 GLU A N 1
ATOM 903 C CA . GLU A 1 111 ? 10.699 -1.641 -8.879 1.00 85.50 111 GLU A CA 1
ATOM 904 C C . GLU A 1 111 ? 9.494 -2.022 -8.013 1.00 85.50 111 GLU A C 1
ATOM 906 O O . GLU A 1 111 ? 9.257 -1.405 -6.979 1.00 85.50 111 GLU A O 1
ATOM 911 N N . TYR A 1 112 ? 8.816 -3.117 -8.367 1.00 85.81 112 TYR A N 1
ATOM 912 C CA . TYR A 1 112 ? 7.698 -3.650 -7.591 1.00 85.81 112 TYR A CA 1
ATOM 913 C C . TYR A 1 112 ? 8.078 -3.923 -6.123 1.00 85.81 112 TYR A C 1
ATOM 915 O O . TYR A 1 112 ? 7.441 -3.416 -5.205 1.00 85.81 112 TYR A O 1
ATOM 923 N N . ASN A 1 113 ? 9.166 -4.659 -5.882 1.00 86.88 113 ASN A N 1
ATOM 924 C CA . ASN A 1 113 ? 9.611 -4.989 -4.530 1.00 86.88 113 ASN A CA 1
ATOM 925 C C . ASN A 1 113 ? 10.031 -3.743 -3.741 1.00 86.88 113 ASN A C 1
ATOM 927 O O . ASN A 1 113 ? 9.807 -3.701 -2.538 1.00 86.88 113 ASN A O 1
ATOM 931 N N . GLN A 1 114 ? 10.631 -2.732 -4.378 1.00 90.38 114 GLN A N 1
ATOM 932 C CA . GLN A 1 114 ? 10.938 -1.460 -3.719 1.00 90.38 114 GLN A CA 1
ATOM 933 C C . GLN A 1 114 ? 9.654 -0.782 -3.238 1.00 90.38 114 GLN A C 1
ATOM 935 O O . GLN A 1 114 ? 9.586 -0.371 -2.082 1.00 90.38 114 GLN A O 1
ATOM 940 N N . LEU A 1 115 ? 8.615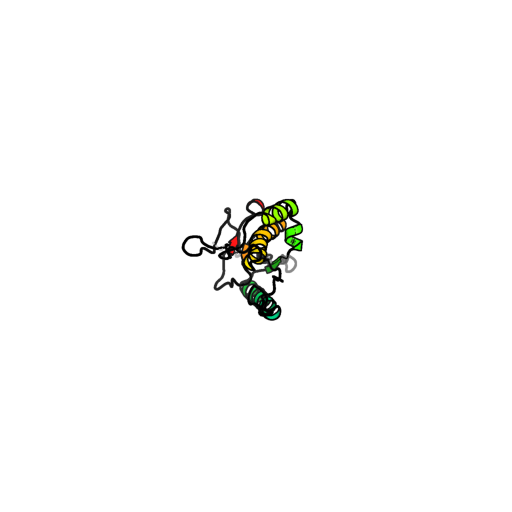 -0.738 -4.077 1.00 91.88 115 LEU A N 1
ATOM 941 C CA . LEU A 1 115 ? 7.312 -0.184 -3.704 1.00 91.88 115 LEU A CA 1
ATOM 942 C C . LEU A 1 115 ? 6.664 -0.947 -2.536 1.00 91.88 115 LEU A C 1
ATOM 944 O O . LEU A 1 115 ? 6.099 -0.313 -1.644 1.00 91.88 115 LEU A O 1
ATOM 948 N N . CYS A 1 116 ? 6.839 -2.272 -2.458 1.00 90.88 116 CYS A N 1
ATOM 949 C CA . CYS A 1 116 ? 6.404 -3.069 -1.304 1.00 90.88 116 CYS A CA 1
ATOM 950 C C . CYS A 1 116 ? 7.054 -2.646 0.025 1.00 90.88 116 CYS A C 1
ATOM 952 O O . CYS A 1 116 ? 6.44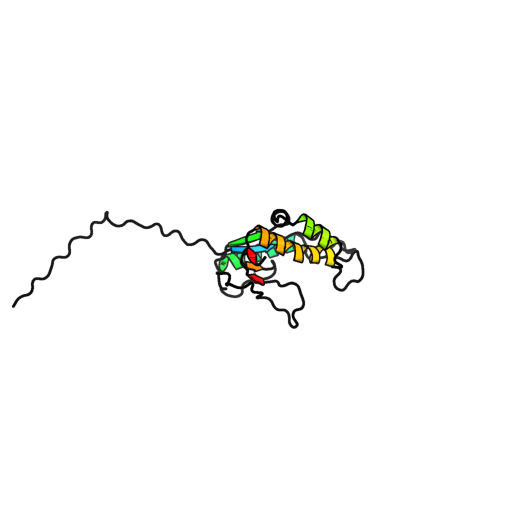5 -2.843 1.071 1.00 90.88 116 CYS A O 1
ATOM 954 N N . TYR A 1 117 ? 8.263 -2.073 0.014 1.00 92.94 117 TYR A N 1
ATOM 955 C CA . TYR A 1 117 ? 8.876 -1.492 1.216 1.00 92.94 117 TYR A CA 1
ATOM 956 C C . TYR A 1 117 ? 8.434 -0.044 1.439 1.00 92.94 117 TYR A C 1
ATOM 958 O O . TYR A 1 117 ? 8.132 0.338 2.566 1.00 92.94 117 TYR A O 1
ATOM 966 N N . ILE A 1 118 ? 8.350 0.754 0.371 1.00 95.81 118 ILE A N 1
ATOM 967 C CA . ILE A 1 118 ? 7.958 2.168 0.446 1.00 95.81 118 ILE A CA 1
ATOM 968 C C . ILE A 1 118 ? 6.545 2.351 1.016 1.00 95.81 118 ILE A C 1
ATOM 970 O O . ILE A 1 118 ? 6.324 3.291 1.775 1.00 95.81 118 ILE A O 1
ATOM 974 N N . ARG A 1 119 ? 5.603 1.440 0.745 1.00 96.00 119 ARG A N 1
ATOM 975 C CA . ARG A 1 119 ? 4.249 1.513 1.328 1.00 96.00 119 ARG A CA 1
ATOM 976 C C . ARG A 1 119 ? 4.238 1.519 2.862 1.00 96.00 119 ARG A C 1
ATOM 978 O O . ARG A 1 119 ? 3.361 2.137 3.453 1.00 96.00 119 ARG A O 1
ATOM 985 N N . HIS A 1 120 ? 5.217 0.879 3.510 1.00 95.12 120 HIS A N 1
ATOM 986 C CA . HIS A 1 120 ? 5.327 0.903 4.971 1.00 95.12 120 HIS A CA 1
ATOM 987 C C . HIS A 1 120 ? 5.685 2.308 5.474 1.00 95.12 120 HIS A C 1
ATOM 989 O O . HIS A 1 120 ? 5.147 2.742 6.484 1.00 95.12 120 HIS A O 1
ATOM 995 N N . LEU A 1 121 ? 6.494 3.063 4.720 1.00 96.56 121 LEU A N 1
ATOM 996 C CA . LEU A 1 121 ? 6.771 4.470 5.026 1.00 96.56 121 LEU A CA 1
ATOM 997 C C . LEU A 1 121 ? 5.531 5.347 4.840 1.00 96.56 121 LEU A C 1
ATOM 999 O O . LEU A 1 121 ? 5.323 6.258 5.634 1.00 96.56 121 LEU A O 1
ATOM 1003 N N . ALA A 1 122 ? 4.698 5.065 3.831 1.00 97.69 122 ALA A N 1
ATOM 1004 C CA . ALA A 1 122 ? 3.414 5.749 3.669 1.00 97.69 122 ALA A CA 1
ATOM 1005 C C . ALA A 1 122 ? 2.497 5.498 4.874 1.00 97.69 122 ALA A C 1
ATOM 1007 O O . ALA A 1 122 ? 1.943 6.443 5.426 1.00 97.69 122 ALA A O 1
ATOM 1008 N N . MET A 1 123 ? 2.401 4.244 5.331 1.00 97.19 123 MET A N 1
ATOM 1009 C CA . MET A 1 123 ? 1.631 3.886 6.526 1.00 97.19 123 MET A CA 1
ATOM 1010 C C . MET A 1 123 ? 2.149 4.574 7.791 1.00 97.19 123 MET A C 1
ATOM 1012 O O . MET A 1 123 ? 1.356 5.130 8.552 1.00 97.19 123 MET A O 1
ATOM 1016 N N . ALA A 1 124 ? 3.468 4.595 7.992 1.00 96.25 124 ALA A N 1
ATOM 1017 C CA . ALA A 1 124 ? 4.087 5.308 9.105 1.00 96.25 124 ALA A CA 1
ATOM 1018 C C . ALA A 1 124 ? 3.796 6.818 9.042 1.00 96.25 124 ALA A C 1
ATOM 1020 O O . ALA A 1 124 ? 3.430 7.429 10.046 1.00 96.25 124 ALA A O 1
ATOM 1021 N N . ALA A 1 125 ? 3.883 7.421 7.852 1.00 96.75 125 ALA A N 1
ATOM 1022 C CA . ALA A 1 125 ? 3.640 8.848 7.652 1.00 96.75 125 ALA A CA 1
ATOM 1023 C C . ALA A 1 125 ? 2.194 9.275 7.960 1.00 96.75 125 ALA A C 1
ATOM 1025 O O . ALA A 1 125 ? 1.983 10.388 8.441 1.00 96.75 125 ALA A O 1
ATOM 1026 N N . VAL A 1 126 ? 1.203 8.403 7.733 1.00 96.56 126 VAL A N 1
ATOM 1027 C CA . VAL A 1 126 ? -0.213 8.693 8.038 1.00 96.56 126 VAL A CA 1
ATOM 1028 C C . VAL A 1 126 ? -0.639 8.309 9.460 1.00 96.56 126 VAL A C 1
ATOM 1030 O O . VAL A 1 126 ? -1.805 8.480 9.816 1.00 96.56 126 VAL A O 1
ATOM 1033 N N . GLY A 1 127 ? 0.293 7.828 10.293 1.00 94.88 127 GLY A N 1
ATOM 1034 C CA . GLY A 1 127 ? 0.037 7.487 11.696 1.00 94.88 127 GLY A CA 1
ATOM 1035 C C . GLY A 1 127 ? -0.495 6.069 11.926 1.00 94.88 127 GLY A C 1
ATOM 1036 O O . GLY A 1 127 ? -1.089 5.801 12.971 1.00 94.88 127 GLY A O 1
ATOM 1037 N N . GLY A 1 128 ? -0.279 5.156 10.978 1.00 94.25 128 GLY A N 1
ATOM 1038 C CA . GLY A 1 128 ? -0.677 3.755 11.083 1.00 94.25 128 GLY A CA 1
ATOM 1039 C C . GLY A 1 128 ? -2.149 3.491 10.754 1.00 94.25 128 GLY A C 1
ATOM 1040 O O . GLY A 1 128 ? -2.801 4.248 10.037 1.00 94.25 128 GLY A O 1
ATOM 1041 N N . GLY A 1 129 ? -2.670 2.369 11.248 1.00 95.00 129 GLY A N 1
ATOM 1042 C CA . GLY A 1 129 ? -3.992 1.848 10.905 1.00 95.00 129 GLY A CA 1
ATOM 1043 C C . GLY A 1 129 ? -3.930 0.472 10.247 1.00 95.00 129 GLY A C 1
ATOM 1044 O O . GLY A 1 129 ? -2.951 -0.266 10.390 1.00 95.00 129 GLY A O 1
ATOM 1045 N N . PHE A 1 130 ? -4.993 0.133 9.519 1.00 95.69 130 PHE A N 1
ATOM 1046 C CA . PHE A 1 130 ? -5.043 -1.065 8.687 1.00 95.69 130 PHE A CA 1
ATOM 1047 C C . PHE A 1 130 ? -4.525 -0.771 7.284 1.00 95.69 130 PHE A C 1
ATOM 1049 O O . PHE A 1 130 ? -4.935 0.209 6.670 1.00 95.69 130 PHE A O 1
ATOM 1056 N N . MET A 1 131 ? -3.675 -1.647 6.760 1.00 95.94 131 MET A N 1
ATOM 1057 C CA . MET A 1 131 ? -3.214 -1.615 5.375 1.00 95.94 131 MET A CA 1
ATOM 1058 C C . MET A 1 131 ? -3.571 -2.929 4.695 1.00 95.94 131 MET A C 1
ATOM 1060 O O . MET A 1 131 ? -3.297 -3.996 5.249 1.00 95.94 131 MET A O 1
ATOM 1064 N N . SER A 1 132 ? -4.095 -2.855 3.478 1.00 95.38 132 SER A N 1
ATOM 1065 C CA . SER A 1 132 ? -4.228 -4.007 2.592 1.00 95.38 132 SER A CA 1
ATOM 1066 C C . SER A 1 132 ? -3.645 -3.724 1.210 1.00 95.38 132 SER A C 1
ATOM 1068 O O . SER A 1 132 ? -3.618 -2.571 0.774 1.00 95.38 132 SER A O 1
ATOM 1070 N N . ASP A 1 133 ? -3.181 -4.757 0.513 1.00 94.31 133 ASP A N 1
ATOM 1071 C CA . ASP A 1 133 ? -2.927 -4.632 -0.922 1.00 94.31 133 ASP A CA 1
ATOM 1072 C C . ASP A 1 133 ? -4.247 -4.404 -1.670 1.00 94.31 133 ASP A C 1
ATOM 1074 O O . ASP A 1 133 ? -5.318 -4.820 -1.226 1.00 94.31 133 ASP A O 1
ATOM 1078 N N . TYR A 1 134 ? -4.178 -3.700 -2.798 1.00 94.44 134 TYR A N 1
ATOM 1079 C CA . TYR A 1 134 ? -5.367 -3.295 -3.554 1.00 94.44 134 TYR A CA 1
ATOM 1080 C C . TYR A 1 134 ? -6.086 -4.474 -4.237 1.00 94.44 134 TYR A C 1
ATOM 1082 O O . TYR A 1 134 ? -7.178 -4.298 -4.763 1.00 94.44 134 TYR A O 1
ATOM 1090 N N . ASP A 1 135 ? -5.503 -5.674 -4.214 1.00 92.56 135 ASP A N 1
ATOM 1091 C CA . ASP A 1 135 ? -6.096 -6.938 -4.661 1.00 92.56 135 ASP A CA 1
ATOM 1092 C C . ASP A 1 135 ? -6.650 -7.797 -3.499 1.00 92.56 135 ASP A C 1
ATOM 1094 O O . ASP A 1 135 ? -7.090 -8.930 -3.710 1.00 92.56 135 ASP A O 1
ATOM 1098 N N . VAL A 1 136 ? -6.687 -7.257 -2.272 1.00 93.00 136 VAL A N 1
ATOM 1099 C CA . VAL A 1 136 ? -7.297 -7.893 -1.095 1.00 93.00 136 VAL A CA 1
ATOM 1100 C C . VAL A 1 136 ? -8.703 -7.346 -0.864 1.00 93.00 136 VAL A C 1
ATOM 1102 O O . VAL A 1 136 ? -8.889 -6.188 -0.484 1.00 93.00 136 VAL A O 1
ATOM 1105 N N . LEU A 1 137 ? -9.699 -8.214 -1.046 1.00 93.19 137 LEU A N 1
ATOM 1106 C CA . LEU A 1 137 ? -11.113 -7.884 -0.872 1.00 93.19 137 LEU A CA 1
ATOM 1107 C C . LEU A 1 137 ? -11.684 -8.469 0.429 1.00 93.19 137 LEU A C 1
ATOM 1109 O O . LEU A 1 137 ? -11.339 -9.598 0.806 1.00 93.19 137 LEU A O 1
ATOM 1113 N N . PRO A 1 138 ? -12.584 -7.745 1.114 1.00 91.62 138 PRO A N 1
ATOM 1114 C CA . PRO A 1 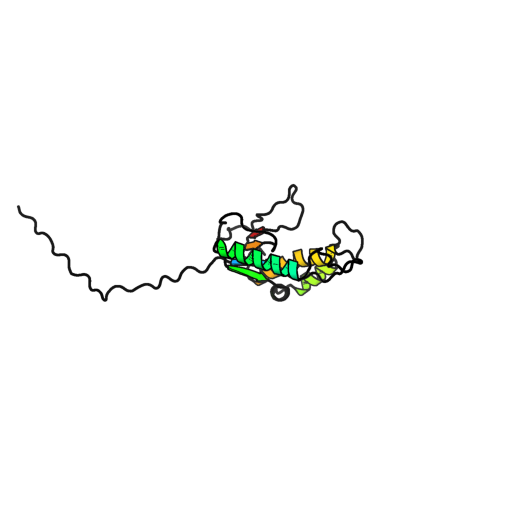138 ? -13.260 -8.259 2.290 1.00 91.62 138 PRO A CA 1
ATOM 1115 C C . PRO A 1 138 ? -14.345 -9.268 1.896 1.00 91.62 138 PRO A C 1
ATOM 1117 O O . PRO 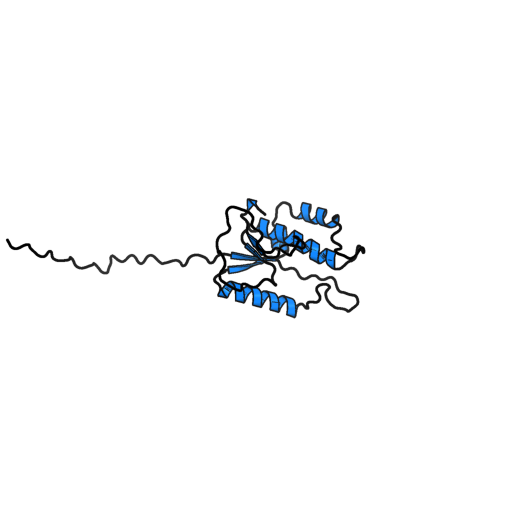A 1 138 ? -15.246 -8.969 1.126 1.00 91.62 138 PRO A O 1
ATOM 1120 N N . LEU A 1 139 ? -14.310 -10.472 2.474 1.00 83.88 139 LEU A N 1
ATOM 1121 C CA . LEU A 1 139 ? -15.402 -11.449 2.312 1.00 83.88 139 LEU A CA 1
ATOM 1122 C C . LEU A 1 139 ? -16.485 -11.318 3.394 1.00 83.88 139 LEU A C 1
ATOM 1124 O O . LEU A 1 139 ? -17.580 -11.859 3.246 1.00 83.88 139 LEU A O 1
ATOM 1128 N N . LYS A 1 140 ? -16.148 -10.698 4.533 1.00 79.88 140 LYS A N 1
ATOM 1129 C CA . LYS A 1 140 ? -16.989 -10.558 5.733 1.00 79.88 140 LYS A CA 1
ATOM 1130 C C . LYS A 1 140 ? -16.572 -9.307 6.506 1.00 79.88 140 LYS A C 1
ATOM 1132 O O . LYS A 1 140 ? -15.463 -8.810 6.319 1.00 79.88 140 LYS A O 1
ATOM 1137 N N . GLN A 1 141 ? -17.422 -8.869 7.435 1.00 78.31 141 GLN A N 1
ATOM 1138 C CA . GLN A 1 141 ? -17.073 -7.823 8.396 1.00 78.31 141 GLN A CA 1
ATOM 1139 C C . GLN A 1 141 ? -15.785 -8.194 9.150 1.00 78.31 141 GLN A C 1
ATOM 1141 O O . GLN A 1 141 ? -15.657 -9.313 9.654 1.00 78.31 141 GLN A O 1
ATOM 1146 N N . MET A 1 142 ? -14.855 -7.248 9.243 1.00 78.12 142 MET A N 1
ATOM 1147 C CA . MET A 1 142 ? -13.636 -7.379 10.040 1.00 78.12 142 MET A CA 1
ATOM 1148 C C . MET A 1 142 ? -13.669 -6.488 11.274 1.00 78.12 142 MET A C 1
ATOM 1150 O O . MET A 1 142 ? -14.485 -5.570 11.372 1.00 78.12 142 MET A O 1
ATOM 1154 N N . VAL A 1 143 ? -12.770 -6.778 12.217 1.00 76.38 143 VAL A N 1
ATOM 1155 C CA . VAL A 1 143 ? -12.515 -5.910 13.369 1.00 76.38 143 VAL A CA 1
ATOM 1156 C C . VAL A 1 143 ? -12.099 -4.526 12.873 1.00 76.38 143 VAL A C 1
ATOM 1158 O O . VAL A 1 143 ? -11.180 -4.399 12.072 1.00 76.38 143 VAL A O 1
ATOM 1161 N N . SER A 1 144 ? -12.815 -3.497 13.319 1.00 77.44 144 SER A N 1
ATOM 1162 C CA . SER A 1 144 ? -12.606 -2.104 12.904 1.00 77.44 144 SER A CA 1
ATOM 1163 C C . SER A 1 144 ? -11.556 -1.366 13.732 1.00 77.44 144 SER A C 1
ATOM 1165 O O . SER A 1 144 ? -11.226 -0.221 13.432 1.00 77.44 144 SER A O 1
ATOM 1167 N N . GLU A 1 145 ? -11.055 -2.003 14.787 1.00 82.00 145 GLU A N 1
ATOM 1168 C CA . GLU A 1 145 ? -10.094 -1.429 15.722 1.00 82.00 145 GLU A CA 1
ATOM 1169 C C . GLU A 1 145 ? -8.754 -2.146 15.594 1.00 82.00 145 GLU A C 1
ATOM 1171 O O . GLU A 1 145 ? -8.685 -3.377 15.555 1.00 82.00 145 GLU A O 1
ATOM 1176 N N . VAL A 1 146 ? -7.683 -1.358 15.513 1.00 81.25 146 VAL A N 1
ATOM 1177 C CA . VAL A 1 146 ? -6.320 -1.881 15.566 1.00 81.25 146 VAL A CA 1
ATOM 1178 C C . VAL A 1 146 ? -6.060 -2.374 16.987 1.00 81.25 146 VAL A C 1
ATOM 1180 O O . VAL A 1 146 ? -6.334 -1.664 17.953 1.00 81.25 146 VAL A O 1
ATOM 1183 N N . GLY A 1 147 ? -5.545 -3.597 17.109 1.00 80.25 147 GLY A N 1
ATOM 1184 C CA . GLY A 1 147 ? -5.178 -4.172 18.399 1.00 80.25 147 GLY A CA 1
ATOM 1185 C C . GLY A 1 147 ? -4.007 -3.443 19.077 1.00 80.25 147 GLY A C 1
ATOM 1186 O O . GLY A 1 147 ? -3.407 -2.532 18.505 1.00 80.25 147 GLY A O 1
ATOM 1187 N N . PRO A 1 148 ? -3.647 -3.846 20.306 1.00 81.62 148 PRO A N 1
ATOM 1188 C CA . PRO A 1 148 ? -2.464 -3.314 20.983 1.00 81.62 148 PRO A CA 1
ATOM 1189 C C . PRO A 1 148 ? -1.153 -3.705 20.286 1.00 81.62 148 PRO A C 1
ATOM 1191 O O . PRO A 1 148 ? -0.151 -3.035 20.502 1.00 81.62 148 PRO A O 1
ATOM 1194 N N . ASP A 1 149 ? -1.177 -4.757 19.463 1.00 87.31 149 ASP A N 1
ATOM 1195 C CA . ASP A 1 149 ? -0.005 -5.327 18.811 1.00 87.31 149 ASP A CA 1
ATOM 1196 C C . ASP A 1 149 ? -0.070 -5.160 17.288 1.00 87.31 149 ASP A C 1
ATOM 1198 O O . ASP A 1 149 ? -1.128 -5.345 16.665 1.00 87.31 149 ASP A O 1
ATOM 1202 N N . PHE A 1 150 ? 1.093 -4.934 16.670 1.00 88.81 150 PHE A N 1
ATOM 1203 C CA . PHE A 1 150 ? 1.246 -5.053 15.224 1.00 88.81 150 PHE A CA 1
ATOM 1204 C C . PHE A 1 150 ? 0.870 -6.462 14.757 1.00 88.81 150 PHE A C 1
ATOM 1206 O O . PHE A 1 150 ? 1.524 -7.456 15.083 1.00 88.81 150 PHE A O 1
ATOM 1213 N N . THR A 1 151 ? -0.191 -6.549 13.962 1.00 89.00 151 THR A N 1
ATOM 1214 C CA . THR A 1 151 ? -0.803 -7.813 13.563 1.00 89.00 151 THR A CA 1
ATOM 1215 C C . THR A 1 151 ? -0.743 -7.988 12.053 1.00 89.00 151 THR A C 1
ATOM 1217 O O . THR A 1 151 ? -1.239 -7.162 11.289 1.00 89.00 151 THR A O 1
ATOM 1220 N N . VAL A 1 152 ? -0.179 -9.115 11.616 1.00 88.19 152 VAL A N 1
ATOM 1221 C CA . VAL A 1 152 ? -0.189 -9.556 10.219 1.00 88.19 152 VAL A CA 1
ATOM 1222 C C . VAL A 1 152 ? -1.314 -10.573 10.032 1.00 88.19 152 VAL A C 1
ATOM 1224 O O . VAL A 1 152 ? -1.259 -11.669 10.585 1.00 88.19 152 VAL A O 1
ATOM 1227 N N . TYR A 1 153 ? -2.325 -10.229 9.236 1.00 84.38 153 TYR A N 1
ATOM 1228 C CA . TYR A 1 153 ? -3.501 -11.076 8.991 1.00 84.38 153 TYR A CA 1
ATOM 1229 C C . TYR A 1 153 ? -3.336 -11.979 7.764 1.00 84.38 153 TYR A C 1
ATOM 1231 O O . TYR A 1 153 ? -4.008 -13.000 7.635 1.00 84.38 153 TYR A O 1
ATOM 1239 N N . SER A 1 154 ? -2.427 -11.622 6.859 1.00 78.00 154 SER A N 1
ATOM 1240 C CA . SER A 1 154 ? -2.089 -12.420 5.685 1.00 78.00 154 SER A CA 1
ATOM 1241 C C . SER A 1 154 ? -0.841 -13.267 5.942 1.00 78.00 154 SER A C 1
ATOM 1243 O O . SER A 1 154 ? 0.266 -12.731 6.030 1.00 78.00 154 SER A O 1
ATOM 1245 N N . ALA A 1 155 ? -0.989 -14.589 6.011 1.00 64.69 155 ALA A N 1
ATOM 1246 C CA . ALA A 1 155 ? 0.145 -15.504 6.089 1.00 64.69 155 ALA A CA 1
ATOM 1247 C C . ALA A 1 155 ? 0.122 -16.481 4.910 1.00 64.69 155 ALA A C 1
ATOM 1249 O O . ALA A 1 155 ? -0.719 -17.376 4.834 1.00 64.69 155 ALA A O 1
ATOM 1250 N N . THR A 1 156 ? 1.080 -16.348 3.994 1.00 66.44 156 THR A N 1
ATOM 1251 C CA . THR A 1 156 ? 1.359 -17.402 3.013 1.00 66.44 156 THR A CA 1
ATOM 1252 C C . THR A 1 156 ? 1.925 -18.624 3.743 1.00 66.44 156 THR A C 1
ATOM 1254 O O . THR A 1 156 ? 2.767 -18.447 4.634 1.00 66.44 156 THR A O 1
ATOM 1257 N N . PRO A 1 157 ? 1.564 -19.866 3.366 1.00 68.38 157 PRO A N 1
ATOM 1258 C CA . PRO A 1 157 ? 2.187 -21.063 3.923 1.00 68.38 157 PRO A CA 1
ATOM 1259 C C . PRO A 1 157 ? 3.723 -20.978 3.900 1.00 68.38 157 PRO A C 1
ATOM 1261 O O . PRO A 1 157 ? 4.343 -20.774 2.854 1.00 68.38 157 PRO A O 1
ATOM 1264 N N . GLY A 1 158 ? 4.342 -21.102 5.077 1.00 70.00 158 GLY A N 1
ATOM 1265 C CA . GLY A 1 158 ? 5.792 -20.974 5.254 1.00 70.00 158 GLY A CA 1
ATOM 1266 C C . GLY A 1 158 ? 6.323 -19.539 5.376 1.00 70.00 158 GLY A C 1
ATOM 1267 O O . GLY A 1 158 ? 7.530 -19.353 5.248 1.00 70.00 158 GLY A O 1
ATOM 1268 N N . GLY A 1 159 ? 5.459 -18.539 5.591 1.00 63.44 159 GLY A N 1
ATOM 1269 C CA . GLY A 1 159 ? 5.860 -17.149 5.856 1.00 63.44 159 GLY A CA 1
ATOM 1270 C C . GLY A 1 159 ? 6.521 -16.452 4.665 1.00 63.44 159 GLY A C 1
ATOM 1271 O O . GLY A 1 159 ? 7.306 -15.524 4.840 1.00 63.44 159 GLY A O 1
ATOM 1272 N N . LYS A 1 160 ? 6.269 -16.935 3.444 1.00 66.31 160 LYS A N 1
ATOM 1273 C CA . LYS A 1 160 ? 6.903 -16.418 2.226 1.00 66.31 160 LYS A CA 1
ATOM 1274 C C . LYS A 1 160 ? 6.035 -15.350 1.572 1.00 66.31 160 LYS A C 1
ATOM 1276 O O . LYS A 1 160 ? 4.881 -15.606 1.262 1.00 66.31 160 LYS A O 1
ATOM 1281 N N . GLY A 1 161 ? 6.621 -14.207 1.246 1.00 72.44 161 GLY A N 1
ATOM 1282 C CA . GLY A 1 161 ? 5.935 -13.130 0.531 1.00 72.44 161 GLY A CA 1
ATOM 1283 C C . GLY A 1 161 ? 5.783 -11.882 1.385 1.00 72.44 161 GLY A C 1
ATOM 1284 O O . GLY A 1 161 ? 6.059 -11.894 2.583 1.00 72.44 161 GLY A O 1
ATOM 1285 N N . VAL A 1 162 ? 5.400 -10.792 0.733 1.00 80.06 162 VAL A N 1
ATOM 1286 C CA . VAL A 1 162 ? 5.152 -9.523 1.408 1.00 80.06 162 VAL A CA 1
ATOM 1287 C C . VAL A 1 162 ? 3.730 -9.582 1.981 1.00 80.06 162 VAL A C 1
ATOM 1289 O O . VAL A 1 162 ? 2.826 -9.957 1.235 1.00 80.06 162 VAL A O 1
ATOM 1292 N N . PRO A 1 163 ? 3.503 -9.278 3.271 1.00 85.88 163 PRO A N 1
ATOM 1293 C CA . PRO A 1 163 ? 2.157 -9.331 3.833 1.00 85.88 163 PRO A CA 1
ATOM 1294 C C . PRO A 1 163 ? 1.185 -8.403 3.094 1.00 85.88 163 PRO A C 1
ATOM 1296 O O . PRO A 1 163 ? 1.536 -7.262 2.811 1.00 85.88 163 PRO A O 1
ATOM 1299 N N . CYS A 1 164 ? -0.026 -8.863 2.811 1.00 89.69 164 CYS A N 1
ATOM 1300 C CA . CYS A 1 164 ? -1.048 -8.129 2.069 1.00 89.69 164 CYS A CA 1
ATOM 1301 C C . CYS A 1 164 ? -2.211 -7.624 2.937 1.00 89.69 164 CYS A C 1
ATOM 1303 O O . CYS A 1 164 ? -3.060 -6.906 2.428 1.00 89.69 164 CYS A O 1
ATOM 1305 N N . LEU A 1 165 ? -2.257 -7.953 4.235 1.00 92.75 165 LEU A N 1
ATOM 1306 C CA . LEU A 1 165 ? -3.180 -7.352 5.205 1.00 92.75 165 LEU A CA 1
ATOM 1307 C C . LEU A 1 165 ? -2.526 -7.264 6.588 1.00 92.75 165 LEU A C 1
ATOM 1309 O O . LEU A 1 165 ? -2.108 -8.278 7.155 1.00 92.75 165 LEU A O 1
ATOM 1313 N N . MET A 1 166 ? -2.443 -6.052 7.129 1.00 93.50 166 MET A N 1
ATOM 1314 C CA . MET A 1 166 ? -1.764 -5.739 8.389 1.00 93.50 166 MET A CA 1
ATOM 1315 C C . MET A 1 166 ? -2.523 -4.661 9.164 1.00 93.50 166 MET A C 1
ATOM 1317 O O . MET A 1 166 ? -3.209 -3.837 8.563 1.00 93.50 166 MET A O 1
ATOM 1321 N N . GLY A 1 167 ? -2.362 -4.637 10.484 1.00 93.56 167 GLY A N 1
ATOM 1322 C CA . GLY A 1 167 ? -2.847 -3.565 11.350 1.00 93.56 167 GLY A CA 1
ATOM 1323 C C . GLY A 1 167 ? -1.814 -3.220 12.417 1.00 93.56 167 GLY A C 1
ATOM 1324 O O . GLY A 1 167 ? -1.213 -4.123 12.989 1.00 93.56 167 GLY A O 1
ATOM 1325 N N . GLY A 1 168 ? -1.619 -1.932 12.684 1.00 92.81 168 GLY A N 1
ATOM 1326 C CA . GLY A 1 168 ? -0.692 -1.454 13.713 1.00 92.81 168 GLY A CA 1
ATOM 1327 C C . GLY A 1 168 ? -0.900 0.017 14.046 1.00 92.81 168 GLY A C 1
ATOM 1328 O O . GLY A 1 168 ? -1.449 0.765 13.232 1.00 92.81 168 GLY A O 1
ATOM 1329 N N . GLN A 1 169 ? -0.498 0.426 15.243 1.00 90.31 169 GLN A N 1
ATOM 1330 C CA . GLN A 1 169 ? -0.526 1.813 15.695 1.00 90.31 169 GLN A CA 1
ATOM 1331 C C . GLN A 1 169 ? 0.617 2.621 15.083 1.00 90.31 169 GLN A C 1
ATOM 1333 O O . GLN A 1 169 ? 1.570 2.063 14.555 1.00 90.31 169 GLN A O 1
ATOM 1338 N N . ALA A 1 170 ? 0.570 3.950 15.204 1.00 88.38 170 ALA A N 1
ATOM 1339 C CA . ALA A 1 170 ? 1.587 4.846 14.645 1.00 88.38 170 ALA A CA 1
ATOM 1340 C C . ALA A 1 170 ? 3.040 4.471 14.994 1.00 88.38 170 ALA A C 1
ATOM 1342 O O . ALA A 1 170 ? 3.925 4.699 14.183 1.00 88.38 170 ALA A O 1
ATOM 1343 N N . HIS A 1 171 ? 3.290 3.924 16.188 1.00 88.31 171 HIS A N 1
ATOM 1344 C CA . HIS A 1 171 ? 4.635 3.548 16.635 1.00 88.31 171 HIS A CA 1
ATOM 1345 C C . HIS A 1 171 ? 5.089 2.159 16.157 1.00 88.31 171 HIS A C 1
ATOM 1347 O O . HIS A 1 171 ? 6.255 1.817 16.346 1.00 88.31 171 HIS A O 1
ATOM 1353 N N . ASP A 1 172 ? 4.180 1.366 15.582 1.00 89.00 172 ASP A N 1
ATOM 1354 C CA . ASP A 1 172 ? 4.469 0.030 15.055 1.00 89.00 172 ASP A CA 1
ATOM 1355 C C . ASP A 1 172 ? 5.010 0.058 13.616 1.00 89.00 172 ASP A C 1
ATOM 1357 O O . ASP A 1 172 ? 5.662 -0.897 13.186 1.00 89.00 172 ASP A O 1
ATOM 1361 N N . TRP A 1 173 ? 4.696 1.122 12.867 1.00 87.06 173 TRP A N 1
ATOM 1362 C CA . TRP A 1 173 ? 5.069 1.319 11.461 1.00 87.06 173 TRP A CA 1
ATOM 1363 C C . TRP A 1 173 ? 6.376 2.104 11.327 1.00 87.06 173 TRP A C 1
ATOM 1365 O O . TRP A 1 173 ? 7.173 1.741 10.430 1.00 87.06 173 TRP A O 1
#

Sequence (173 aa):
TRRRLGFFDPIDPKSVHMKQFVSPAKPKIYTFFKSVETIMATGRKGTGMTDEADAAMLRVWQEEWTDIGWDPVILTLEDAKQHPRYEEFATKLENVPLWGRSKKKSSMNREYNQLCYIRHLAMAAVGGGFMSDYDVLPLKQMVSEVGPDFTVYSATPGGKGVPCLMGGQAHDW

pLDDT: mean 81.65, std 17.29, range [36.94, 98.44]

Secondary structure (DSSP, 8-state):
-PPPPPPPPPP-TT--------PPPPPEEEEE------B-TTSSBTTS--HHHHHHHHHHHHHHHHHTT-EEEEE-HHHHHTSTTHHHHHHHHHHS---TT---TT-THHHHHHHHHHHHHHHHHTTEEEEE-TT---SS----S--SS-EE----TTS-S--SEEEEETTT-

Organism: NCBI:txid210454